Protein AF-A0A3B9BEP0-F1 (afdb_monomer_lite)

Radius of gyration: 18.03 Å; chains: 1; bounding box: 43×43×39 Å

Secondary structure (DSSP, 8-state):
--S-SS-HHHHHHHHHHH-TTPPPP-----S------TTSGGGSGGGTT--HHHHHHHHHHHTTS---PPP-PPTTS-HHHHHHHHHHHHHHHHHHHHHHHS---PPP-

Structure (mmCIF, N/CA/C/O backbone):
data_AF-A0A3B9BEP0-F1
#
_entry.id   AF-A0A3B9BEP0-F1
#
loop_
_atom_site.group_PDB
_atom_site.id
_atom_site.type_symbol
_atom_site.label_atom_id
_atom_site.label_alt_id
_atom_site.label_comp_id
_atom_site.label_asym_id
_atom_site.label_entity_id
_atom_site.label_seq_id
_atom_site.pdbx_PDB_ins_code
_atom_site.Cartn_x
_atom_site.Cartn_y
_atom_site.Cartn_z
_atom_site.occupancy
_atom_site.B_iso_or_equiv
_atom_site.auth_seq_id
_atom_site.auth_comp_id
_atom_site.auth_asym_id
_atom_site.auth_atom_id
_atom_site.pdbx_PDB_model_num
ATOM 1 N N . MET A 1 1 ? -4.865 -0.339 3.866 1.00 90.00 1 MET A N 1
ATOM 2 C CA . MET A 1 1 ? -6.156 -0.623 3.187 1.00 90.00 1 MET A CA 1
ATOM 3 C C . MET A 1 1 ? -6.675 0.685 2.614 1.00 90.00 1 MET A C 1
ATOM 5 O O . MET A 1 1 ? -6.600 1.670 3.329 1.00 90.00 1 MET A O 1
ATOM 9 N N . GLY A 1 2 ? -7.193 0.756 1.388 1.00 90.31 2 GLY A N 1
ATOM 10 C CA . GLY A 1 2 ? -7.684 2.043 0.884 1.00 90.31 2 GLY A CA 1
ATOM 11 C C . GLY A 1 2 ? -7.763 2.124 -0.630 1.00 90.31 2 GLY A C 1
ATOM 12 O O . GLY A 1 2 ? -8.254 1.210 -1.278 1.00 90.31 2 GLY A O 1
ATOM 13 N N . GLU A 1 3 ? -7.259 3.224 -1.181 1.00 87.94 3 GLU A N 1
ATOM 14 C CA . GLU A 1 3 ? -7.390 3.621 -2.592 1.00 87.94 3 GLU A CA 1
ATOM 15 C C . GLU A 1 3 ? -6.455 2.870 -3.561 1.00 87.94 3 GLU A C 1
ATOM 17 O O . GLU A 1 3 ? -6.122 3.381 -4.629 1.00 87.94 3 GLU A O 1
ATOM 22 N N . GLY A 1 4 ? -5.992 1.678 -3.180 1.00 90.94 4 GLY A N 1
ATOM 23 C CA . GLY A 1 4 ? -5.170 0.835 -4.045 1.00 90.94 4 GLY A CA 1
ATOM 24 C C . GLY A 1 4 ? -5.941 0.315 -5.264 1.00 90.94 4 GLY A C 1
ATOM 25 O O . GLY A 1 4 ? -7.140 0.530 -5.412 1.00 90.94 4 GLY A O 1
ATOM 26 N N . CYS A 1 5 ? -5.247 -0.415 -6.137 1.00 93.44 5 CYS A N 1
ATOM 27 C CA . CYS A 1 5 ? -5.813 -0.947 -7.383 1.00 93.44 5 CYS A CA 1
ATOM 28 C C . CYS A 1 5 ? -6.285 -2.408 -7.303 1.00 93.44 5 CYS A C 1
ATOM 30 O O . CYS A 1 5 ? -6.700 -2.977 -8.313 1.00 93.44 5 CYS A O 1
ATOM 32 N N . VAL A 1 6 ? -6.224 -3.021 -6.118 1.00 93.25 6 VAL A N 1
ATOM 33 C CA . VAL A 1 6 ? -6.688 -4.393 -5.871 1.00 93.25 6 VAL A CA 1
ATOM 34 C C . VAL A 1 6 ? -8.173 -4.380 -5.513 1.00 93.25 6 VAL A C 1
ATOM 36 O O . VAL A 1 6 ? -8.628 -3.514 -4.765 1.00 93.25 6 VAL A O 1
ATOM 39 N N . ASP A 1 7 ? -8.928 -5.359 -6.014 1.00 93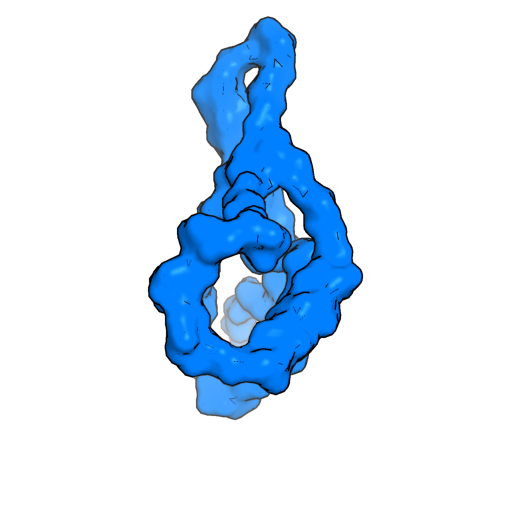.69 7 ASP A N 1
ATOM 40 C CA . ASP A 1 7 ? -10.347 -5.529 -5.691 1.00 93.69 7 ASP A CA 1
ATOM 41 C C . ASP A 1 7 ? -10.541 -6.119 -4.284 1.00 93.69 7 ASP A C 1
ATOM 43 O O . ASP A 1 7 ? -10.816 -7.305 -4.086 1.00 93.69 7 ASP A O 1
ATOM 47 N N . MET A 1 8 ? -10.383 -5.254 -3.284 1.00 94.75 8 MET A N 1
ATOM 48 C CA . MET A 1 8 ? -10.586 -5.611 -1.881 1.00 94.75 8 MET A CA 1
ATOM 49 C C . MET A 1 8 ? -12.061 -5.896 -1.566 1.00 94.75 8 MET A C 1
ATOM 51 O O . MET A 1 8 ? -12.345 -6.621 -0.616 1.00 94.75 8 MET A O 1
ATOM 55 N N . GLY A 1 9 ? -12.999 -5.352 -2.350 1.00 94.00 9 GLY A N 1
ATOM 56 C CA . GLY A 1 9 ? -14.433 -5.569 -2.157 1.00 94.00 9 GLY A CA 1
ATOM 57 C C . GLY A 1 9 ? -14.810 -7.029 -2.380 1.00 94.00 9 GLY A C 1
ATOM 58 O O . GLY A 1 9 ? -15.383 -7.658 -1.491 1.00 94.00 9 GLY A O 1
ATOM 59 N N . THR A 1 10 ? -14.421 -7.583 -3.530 1.00 95.50 10 THR A N 1
ATOM 60 C CA . THR A 1 10 ? -14.646 -9.002 -3.836 1.00 95.50 10 THR A CA 1
ATOM 61 C C . THR A 1 10 ? -13.889 -9.906 -2.866 1.00 95.50 10 THR A C 1
ATOM 63 O O . THR A 1 10 ? -14.483 -10.824 -2.303 1.00 95.50 10 THR A O 1
ATOM 66 N N . LEU A 1 11 ? -12.607 -9.612 -2.603 1.00 94.75 11 LEU A N 1
ATOM 67 C CA . LEU A 1 11 ? -11.779 -10.407 -1.689 1.00 94.75 11 LEU A CA 1
ATOM 68 C C . LEU A 1 11 ? -12.428 -10.559 -0.308 1.00 94.75 11 LEU A C 1
ATOM 70 O O . LEU A 1 11 ? -12.514 -11.666 0.222 1.00 94.75 11 LEU A O 1
ATOM 74 N N . PHE A 1 12 ? -12.890 -9.456 0.283 1.00 93.88 12 PHE A N 1
ATOM 75 C CA . PHE A 1 12 ? -13.411 -9.496 1.645 1.00 93.88 12 PHE A CA 1
ATOM 76 C C . PHE A 1 12 ? -14.876 -9.886 1.759 1.00 93.88 12 PHE A C 1
ATOM 78 O O . PHE A 1 12 ? -15.290 -10.326 2.832 1.00 93.88 12 PHE A O 1
ATOM 85 N N . LYS A 1 13 ? -15.636 -9.810 0.665 1.00 94.00 13 LYS A N 1
ATOM 86 C CA . LYS A 1 13 ? -16.921 -10.498 0.577 1.00 94.00 13 LYS A CA 1
ATOM 87 C C . LYS A 1 13 ? -16.719 -12.014 0.700 1.00 94.00 13 LYS A C 1
ATOM 89 O O . LYS A 1 13 ? -17.281 -12.622 1.604 1.00 94.00 13 LYS A O 1
ATOM 94 N N . GLU A 1 14 ? -15.850 -12.594 -0.132 1.00 95.56 14 GLU A N 1
ATOM 95 C CA . GLU A 1 14 ? -15.530 -14.031 -0.085 1.00 95.56 14 GLU A CA 1
ATOM 96 C C . GLU A 1 14 ? -14.942 -14.444 1.270 1.00 95.56 14 GLU A C 1
ATOM 98 O O . GLU A 1 14 ? -15.296 -15.490 1.814 1.00 95.56 14 GLU A O 1
ATOM 103 N N . TRP A 1 15 ? -14.069 -13.611 1.849 1.00 93.50 15 TRP A N 1
ATOM 104 C CA . TRP A 1 15 ? -13.521 -13.856 3.184 1.00 93.50 15 TRP A CA 1
ATOM 105 C C . TRP A 1 15 ? -14.614 -13.925 4.251 1.00 93.50 15 TRP A C 1
ATOM 107 O O . TRP A 1 15 ? -14.619 -14.846 5.061 1.00 93.50 15 TRP A O 1
ATOM 117 N N . GLY A 1 16 ? -15.549 -12.971 4.257 1.00 91.69 16 GLY A N 1
ATOM 118 C CA . GLY A 1 16 ? -16.638 -12.945 5.233 1.00 91.69 16 GLY A CA 1
ATOM 119 C C . GLY A 1 16 ? -17.563 -14.161 5.134 1.00 91.69 16 GLY A C 1
ATOM 120 O O . GLY A 1 16 ? -18.056 -14.632 6.154 1.00 91.69 16 GLY A O 1
ATOM 121 N N . GLU A 1 17 ? -17.762 -14.694 3.927 1.00 93.31 17 GLU A N 1
ATOM 122 C CA . GLU A 1 17 ? -18.569 -15.897 3.691 1.00 93.31 17 GLU A CA 1
ATOM 123 C C . GLU A 1 17 ? -17.844 -17.179 4.131 1.00 93.31 17 GLU A C 1
ATOM 125 O O . GLU A 1 17 ? -18.450 -18.063 4.734 1.00 93.31 17 GLU A O 1
ATOM 130 N N . ARG A 1 18 ? -16.539 -17.285 3.854 1.00 96.19 18 ARG A N 1
ATOM 131 C CA . ARG A 1 18 ? -15.751 -18.508 4.096 1.00 96.19 18 ARG A CA 1
ATOM 132 C C . ARG A 1 18 ? -15.128 -18.576 5.488 1.00 96.19 18 ARG A C 1
ATOM 134 O O . ARG A 1 18 ? -14.868 -19.667 5.990 1.00 96.19 18 ARG A O 1
ATOM 141 N N . CYS A 1 19 ? -14.860 -17.429 6.101 1.00 93.56 19 CYS A N 1
ATOM 142 C CA . CYS A 1 19 ? -14.128 -17.300 7.359 1.00 93.56 19 CYS A CA 1
ATOM 143 C C . CYS A 1 19 ? -14.835 -16.328 8.330 1.00 93.56 19 CYS A C 1
ATOM 145 O O . CYS A 1 19 ? -14.200 -15.392 8.821 1.00 93.56 19 CYS A O 1
ATOM 147 N N . PRO A 1 20 ? -16.134 -16.526 8.639 1.00 90.12 20 PRO A N 1
ATOM 148 C CA . PRO A 1 20 ? -16.970 -15.519 9.307 1.00 90.12 20 PRO A CA 1
ATOM 149 C C . PRO A 1 20 ? -16.510 -15.129 10.719 1.00 90.12 20 PRO A C 1
ATOM 151 O O . PRO A 1 20 ? -16.778 -14.018 11.170 1.00 90.12 20 PRO A O 1
ATOM 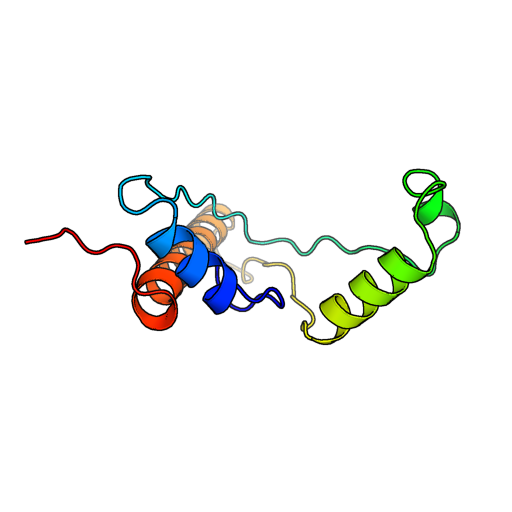154 N N . GLU A 1 21 ? -15.814 -16.029 11.412 1.00 90.31 21 GLU A N 1
ATOM 155 C CA . GLU A 1 21 ? -15.369 -15.837 12.797 1.00 90.31 21 GLU A CA 1
ATOM 156 C C . GLU A 1 21 ? -13.864 -15.519 12.891 1.00 90.31 21 GLU A C 1
ATOM 158 O O . GLU A 1 21 ? -13.321 -15.375 13.985 1.00 90.31 21 GLU A O 1
ATOM 163 N N . ILE A 1 22 ? -13.170 -15.401 11.751 1.00 92.38 22 ILE A N 1
ATOM 164 C CA . ILE A 1 22 ? -11.729 -15.134 11.718 1.00 92.38 22 ILE A CA 1
ATOM 165 C C . ILE A 1 22 ? -11.481 -13.627 11.572 1.00 92.38 22 ILE A C 1
ATOM 167 O O . ILE A 1 22 ? -11.942 -13.017 10.599 1.00 92.38 22 ILE A O 1
ATOM 171 N N . PRO A 1 23 ? -10.732 -13.003 12.501 1.00 90.38 23 PRO A N 1
ATOM 172 C CA . PRO A 1 23 ? -10.451 -11.579 12.431 1.00 90.38 23 PRO A CA 1
ATOM 173 C C . PRO A 1 23 ? -9.510 -11.248 11.269 1.00 90.38 23 PRO A C 1
ATOM 175 O O . PRO A 1 23 ? -8.637 -12.029 10.895 1.00 90.38 23 PRO A O 1
ATOM 178 N N . VAL A 1 24 ? -9.649 -10.031 10.744 1.00 90.56 24 VAL A N 1
ATOM 179 C CA . VAL A 1 24 ? -8.706 -9.449 9.785 1.00 90.56 24 VAL A CA 1
ATOM 180 C C . VAL A 1 24 ? -7.795 -8.483 10.535 1.00 90.56 24 VAL A C 1
ATOM 182 O O . VAL A 1 24 ? -8.262 -7.478 11.074 1.00 90.56 24 VAL A O 1
ATOM 185 N N . GLN A 1 25 ? -6.495 -8.775 10.554 1.00 91.56 25 GLN A N 1
ATOM 186 C CA . GLN A 1 25 ? -5.466 -7.861 11.050 1.00 91.56 25 GLN A CA 1
ATOM 187 C C . GLN A 1 25 ? -4.998 -6.948 9.916 1.00 91.56 25 GLN A C 1
ATOM 189 O O . GLN A 1 25 ? -4.758 -7.399 8.797 1.00 91.56 25 GLN A O 1
ATOM 194 N N . ILE A 1 26 ? -4.874 -5.653 10.204 1.00 90.75 26 ILE A N 1
ATOM 195 C CA . ILE A 1 26 ? -4.414 -4.657 9.237 1.00 90.75 26 ILE A CA 1
ATOM 196 C C . ILE A 1 26 ? -3.134 -4.029 9.763 1.00 90.75 26 ILE A C 1
ATOM 198 O O . ILE A 1 26 ? -3.138 -3.391 10.813 1.00 90.75 26 ILE A O 1
ATOM 202 N N . GLU A 1 27 ? -2.072 -4.144 8.978 1.00 92.12 27 GLU A N 1
ATOM 203 C CA . GLU A 1 27 ? -0.820 -3.426 9.183 1.00 92.12 27 GLU A CA 1
ATOM 204 C C . GLU A 1 27 ? -0.753 -2.290 8.164 1.00 92.12 27 GLU A C 1
ATOM 206 O O . GLU A 1 27 ? -0.755 -2.512 6.951 1.00 92.12 27 GLU A O 1
ATOM 211 N N . THR A 1 28 ? -0.789 -1.050 8.652 1.00 91.38 28 THR A N 1
ATOM 212 C CA . THR A 1 28 ? -0.737 0.133 7.788 1.00 91.38 28 THR A CA 1
ATOM 213 C C . THR A 1 28 ? 0.700 0.624 7.720 1.00 91.38 28 THR A C 1
ATOM 215 O O . THR A 1 28 ? 1.257 1.050 8.725 1.00 91.38 28 THR A O 1
ATOM 218 N N . ILE A 1 29 ? 1.285 0.560 6.526 1.00 89.81 29 ILE A N 1
ATOM 219 C CA . ILE A 1 29 ? 2.609 1.094 6.207 1.00 89.81 29 ILE A CA 1
ATOM 220 C C . ILE A 1 29 ? 2.387 2.221 5.197 1.00 89.81 29 ILE A C 1
ATOM 222 O O . ILE A 1 29 ? 1.807 1.982 4.137 1.00 89.81 29 ILE A O 1
ATOM 226 N N . SER A 1 30 ? 2.814 3.442 5.519 1.00 91.31 30 SER A N 1
ATOM 227 C CA . SER A 1 30 ? 2.627 4.612 4.655 1.00 91.31 30 SER A CA 1
ATOM 228 C C . SER A 1 30 ? 3.878 5.486 4.589 1.00 91.31 30 SER A C 1
ATOM 230 O O . SER A 1 30 ? 4.828 5.316 5.356 1.00 91.31 30 SER A O 1
ATOM 232 N N . GLY A 1 31 ? 3.875 6.449 3.666 1.00 88.69 31 GLY A N 1
ATOM 233 C CA . GLY A 1 31 ? 4.887 7.506 3.588 1.00 88.69 31 GLY A CA 1
ATOM 234 C C . GLY A 1 31 ? 5.960 7.301 2.526 1.00 88.69 31 GLY A C 1
ATOM 235 O O . GLY A 1 31 ? 6.668 8.250 2.207 1.00 88.69 31 GLY A O 1
ATOM 236 N N . PHE A 1 32 ? 6.039 6.121 1.916 1.00 88.38 32 PHE A N 1
ATOM 237 C CA . PHE A 1 32 ? 6.893 5.882 0.756 1.00 88.38 32 PHE A CA 1
ATOM 238 C C . PHE A 1 32 ? 6.124 5.167 -0.354 1.00 88.38 32 PHE A C 1
ATOM 240 O O . PHE A 1 32 ? 5.201 4.394 -0.098 1.00 88.38 32 PHE A O 1
ATOM 247 N N . ALA A 1 33 ? 6.542 5.413 -1.592 1.00 87.25 33 ALA A N 1
ATOM 248 C CA . ALA A 1 33 ? 6.103 4.675 -2.764 1.00 87.25 33 ALA A CA 1
ATOM 249 C C . ALA A 1 33 ? 7.307 3.888 -3.287 1.00 87.25 33 ALA A C 1
ATOM 251 O O . ALA A 1 33 ? 8.313 4.475 -3.679 1.00 87.25 33 ALA A O 1
ATOM 252 N N . ARG A 1 34 ? 7.237 2.554 -3.239 1.00 87.88 34 ARG A N 1
ATOM 253 C CA . ARG A 1 34 ? 8.277 1.709 -3.827 1.00 87.88 34 ARG A CA 1
ATOM 254 C C . ARG A 1 34 ? 7.993 1.541 -5.311 1.00 87.88 34 ARG A C 1
ATOM 256 O O . ARG A 1 34 ? 6.990 0.936 -5.682 1.00 87.88 34 ARG A O 1
ATOM 263 N N . GLU A 1 35 ? 8.895 2.046 -6.136 1.00 90.31 35 GLU A N 1
ATOM 264 C CA . GLU A 1 35 ? 8.821 1.869 -7.580 1.00 90.31 35 GLU A CA 1
ATOM 265 C C . GLU A 1 35 ? 9.384 0.507 -8.004 1.00 90.31 35 GLU A C 1
ATOM 267 O O . GLU A 1 35 ? 10.288 -0.049 -7.374 1.00 90.31 35 GLU A O 1
ATOM 272 N N . PHE A 1 36 ? 8.825 -0.032 -9.086 1.00 92.19 36 PHE A N 1
ATOM 273 C CA . PHE A 1 36 ? 9.280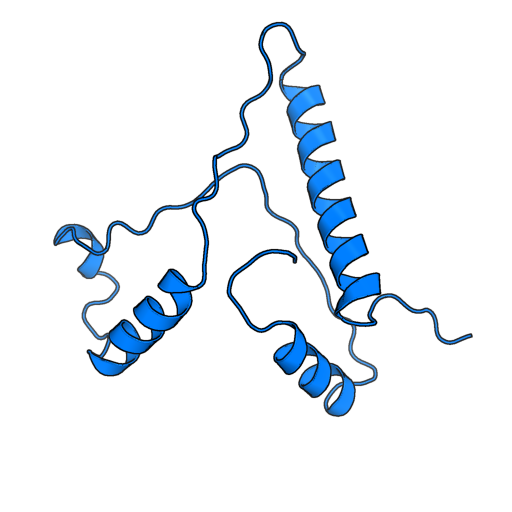 -1.261 -9.727 1.00 92.19 36 PHE A CA 1
ATOM 274 C C . PHE A 1 36 ? 9.748 -0.897 -11.141 1.00 92.19 36 PHE A C 1
ATOM 276 O O . PHE A 1 36 ? 8.898 -0.731 -12.019 1.00 92.19 36 PHE A O 1
ATOM 283 N N . PRO A 1 37 ? 11.064 -0.732 -11.374 1.00 94.81 37 PRO A N 1
ATOM 284 C CA . PRO A 1 37 ? 11.611 -0.284 -12.655 1.00 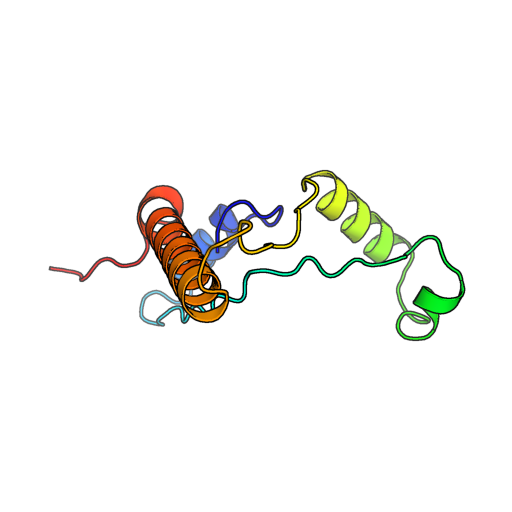94.81 37 PRO A CA 1
ATOM 285 C C . PRO A 1 37 ? 11.598 -1.417 -13.695 1.00 94.81 37 PRO A C 1
ATOM 287 O O . PRO A 1 37 ? 12.629 -1.855 -14.186 1.00 94.81 37 PRO A O 1
ATOM 290 N N . TYR A 1 38 ? 10.411 -1.917 -14.038 1.00 93.94 38 TYR A N 1
ATOM 291 C CA . TYR A 1 38 ? 10.220 -3.104 -14.878 1.00 93.94 38 TYR A CA 1
ATOM 292 C C . TYR A 1 38 ? 10.681 -2.935 -16.335 1.00 93.94 38 TYR A C 1
ATOM 294 O O . TYR A 1 38 ? 10.722 -3.908 -17.083 1.00 93.94 38 TYR A O 1
ATOM 302 N N . LEU A 1 39 ? 10.999 -1.714 -16.760 1.00 94.81 39 LEU A N 1
ATOM 303 C CA . LEU A 1 39 ? 11.587 -1.444 -18.073 1.00 94.81 39 LEU A CA 1
ATOM 304 C C . LEU A 1 39 ? 13.113 -1.615 -18.073 1.00 94.81 39 LEU A C 1
ATOM 306 O O . LEU A 1 39 ? 13.707 -1.746 -19.139 1.00 94.81 39 LEU A O 1
ATOM 310 N N . GLU A 1 40 ? 13.735 -1.668 -16.896 1.00 97.31 40 GLU A N 1
ATOM 311 C CA . GLU A 1 40 ? 15.175 -1.833 -16.748 1.00 97.31 40 GLU A CA 1
ATOM 312 C C . GLU A 1 40 ? 15.550 -3.312 -16.735 1.00 97.31 40 GLU A C 1
ATOM 314 O O . GLU A 1 40 ? 14.956 -4.120 -16.019 1.00 97.31 40 GLU A O 1
ATOM 319 N N . LYS A 1 41 ? 16.584 -3.684 -17.495 1.00 95.94 41 LYS A N 1
ATOM 320 C CA . LYS A 1 41 ? 17.052 -5.077 -17.582 1.00 95.94 41 LYS A CA 1
ATOM 321 C C . LYS A 1 41 ? 17.412 -5.652 -16.207 1.00 95.94 41 LYS A C 1
ATOM 323 O O . LYS A 1 41 ? 17.061 -6.792 -15.908 1.00 95.94 41 LYS A O 1
ATOM 328 N N . ASP A 1 42 ? 18.063 -4.851 -15.370 1.00 96.94 42 ASP A N 1
ATOM 329 C CA . ASP A 1 42 ? 18.594 -5.282 -14.073 1.00 96.94 42 ASP A CA 1
ATOM 330 C C . ASP A 1 42 ? 17.508 -5.488 -13.004 1.00 96.94 42 ASP A C 1
ATOM 332 O O . ASP A 1 42 ? 17.782 -6.039 -11.940 1.00 96.94 42 ASP A O 1
ATOM 336 N N . PHE A 1 43 ? 16.256 -5.114 -13.288 1.00 95.94 43 PHE A N 1
ATOM 337 C CA . PHE A 1 43 ? 15.110 -5.421 -12.430 1.00 95.94 43 PHE A CA 1
ATOM 338 C C . PHE A 1 43 ? 14.712 -6.905 -12.474 1.00 95.94 43 PHE A C 1
ATOM 340 O O . PHE A 1 43 ? 14.209 -7.450 -11.491 1.00 95.94 43 PHE A O 1
ATOM 347 N N . TRP A 1 44 ? 14.924 -7.565 -13.613 1.00 96.19 44 TRP A N 1
ATOM 348 C CA . TRP A 1 44 ? 14.373 -8.885 -13.920 1.00 96.19 44 TRP A CA 1
ATOM 349 C C . TRP A 1 44 ? 15.083 -10.122 -13.348 1.00 96.19 44 TRP A C 1
ATOM 351 O O . TRP A 1 44 ? 14.406 -11.148 -13.272 1.00 96.19 44 TRP A O 1
ATOM 361 N N . PRO A 1 45 ? 16.364 -10.116 -12.918 1.00 97.31 45 PRO A N 1
ATOM 362 C CA . PRO A 1 45 ? 17.020 -11.334 -12.433 1.00 97.31 45 PRO A CA 1
ATOM 363 C C . PRO A 1 45 ? 16.245 -12.102 -11.339 1.00 97.31 45 PRO A C 1
ATOM 365 O O . PRO A 1 45 ? 16.101 -13.322 -11.480 1.00 97.31 45 PRO A O 1
ATOM 368 N N . PRO A 1 46 ? 15.653 -11.446 -10.313 1.00 96.56 46 PRO A N 1
ATOM 369 C CA . PRO A 1 46 ? 14.831 -12.126 -9.303 1.00 96.56 46 PRO A CA 1
ATOM 370 C C . PRO A 1 46 ? 13.516 -12.710 -9.843 1.00 96.56 46 PRO A C 1
ATOM 372 O O . PRO A 1 46 ? 12.910 -13.554 -9.191 1.00 96.56 46 PRO A O 1
ATOM 375 N N . TYR A 1 47 ? 13.072 -12.266 -11.020 1.00 95.12 47 TYR A N 1
ATOM 376 C CA . TYR A 1 47 ? 11.828 -12.670 -11.681 1.00 95.12 47 TYR A CA 1
ATOM 377 C C . TYR A 1 47 ? 12.091 -13.491 -12.952 1.00 95.12 47 TYR A C 1
ATOM 379 O O . TYR A 1 47 ? 11.220 -13.598 -13.809 1.00 95.12 47 TYR A O 1
ATOM 387 N N . SER A 1 48 ? 13.282 -14.079 -13.090 1.00 95.88 48 SER A N 1
ATOM 388 C CA . SER A 1 48 ? 13.724 -14.791 -14.301 1.00 95.88 48 SER A CA 1
ATOM 389 C C . SER A 1 48 ? 12.851 -15.986 -14.708 1.00 95.88 48 SER A C 1
ATOM 391 O O . SER A 1 48 ? 12.926 -16.436 -15.848 1.00 95.88 48 SER A O 1
ATOM 393 N N . THR A 1 49 ? 12.004 -16.485 -13.806 1.00 96.75 49 THR A N 1
ATOM 394 C CA . THR A 1 49 ? 11.078 -17.600 -14.046 1.00 96.75 49 THR A CA 1
ATOM 395 C C . THR A 1 49 ? 9.629 -17.163 -14.276 1.00 96.75 49 THR A C 1
ATOM 397 O O . THR A 1 49 ? 8.766 -18.020 -14.479 1.00 96.75 49 THR A O 1
ATOM 400 N N . ILE A 1 50 ? 9.326 -15.858 -14.240 1.00 95.69 50 ILE A N 1
ATOM 401 C CA . ILE A 1 50 ? 7.956 -15.376 -14.427 1.00 95.69 50 ILE A CA 1
ATOM 402 C C . ILE A 1 50 ? 7.501 -15.589 -15.870 1.00 95.69 50 ILE A C 1
ATOM 404 O O . ILE A 1 50 ? 8.235 -15.349 -16.830 1.00 95.69 50 ILE A O 1
ATOM 408 N N . ARG A 1 51 ? 6.260 -16.037 -16.033 1.00 96.81 51 ARG A N 1
ATOM 409 C CA . ARG A 1 51 ? 5.677 -16.246 -17.353 1.00 96.81 51 ARG A CA 1
ATOM 410 C C . ARG A 1 51 ? 5.157 -14.930 -17.933 1.00 96.81 51 ARG A C 1
ATOM 412 O O . ARG A 1 51 ? 4.735 -14.027 -17.208 1.00 96.81 51 ARG A O 1
ATOM 419 N N . ALA A 1 52 ? 5.139 -14.836 -19.262 1.00 96.00 52 ALA A N 1
ATOM 420 C CA . ALA A 1 52 ? 4.675 -13.638 -19.962 1.00 96.00 52 ALA A CA 1
ATOM 421 C C . ALA A 1 52 ? 3.192 -13.313 -19.684 1.00 96.00 52 ALA A C 1
ATOM 423 O O . ALA A 1 52 ? 2.818 -12.142 -19.604 1.00 96.00 52 ALA A O 1
ATOM 424 N N . ASP A 1 53 ? 2.348 -14.333 -19.506 1.00 97.56 53 ASP A N 1
ATOM 425 C CA . ASP A 1 53 ? 0.931 -14.180 -19.158 1.00 97.56 53 ASP A CA 1
ATOM 426 C C . ASP A 1 53 ? 0.736 -13.628 -17.738 1.00 97.56 53 ASP A C 1
ATOM 428 O O . ASP A 1 53 ? -0.067 -12.711 -17.544 1.00 97.56 53 ASP A O 1
ATOM 432 N N . ASP A 1 54 ? 1.510 -14.099 -16.761 1.00 96.12 54 ASP A N 1
ATOM 433 C CA . ASP A 1 54 ? 1.486 -13.555 -15.397 1.00 96.12 54 ASP A CA 1
ATOM 434 C C . ASP A 1 54 ? 1.941 -12.091 -15.354 1.00 96.12 54 ASP A C 1
ATOM 436 O O . ASP A 1 54 ? 1.287 -11.248 -14.729 1.00 96.12 54 ASP A O 1
ATOM 440 N N . TYR A 1 55 ? 3.005 -11.752 -16.086 1.00 95.62 55 TYR A N 1
ATOM 441 C CA . TYR A 1 55 ? 3.455 -10.367 -16.204 1.00 95.62 55 TYR A CA 1
ATOM 442 C C . TYR A 1 55 ? 2.404 -9.466 -16.875 1.00 95.62 55 TYR A C 1
ATOM 444 O O . TYR A 1 55 ? 2.127 -8.364 -16.396 1.00 95.62 55 TYR A O 1
ATOM 452 N N . SER A 1 56 ? 1.748 -9.944 -17.936 1.00 96.88 56 SER A N 1
ATOM 453 C CA . SER A 1 56 ? 0.657 -9.213 -18.594 1.00 96.88 56 SER A CA 1
ATOM 454 C C . SER A 1 56 ? -0.497 -8.903 -17.627 1.00 96.88 56 SER A C 1
ATOM 456 O O . SER A 1 56 ? -1.004 -7.777 -17.586 1.00 96.88 56 SER A O 1
ATOM 458 N N . ARG A 1 57 ? -0.871 -9.864 -16.768 1.00 96.06 57 ARG A N 1
ATOM 459 C CA . ARG A 1 57 ? -1.895 -9.668 -15.726 1.00 96.06 57 ARG A CA 1
ATOM 460 C C . ARG A 1 57 ? -1.459 -8.647 -14.676 1.00 96.06 57 ARG A C 1
ATOM 462 O O . ARG A 1 57 ? -2.274 -7.816 -14.271 1.00 96.06 57 ARG A O 1
ATOM 469 N N . PHE A 1 58 ? -0.187 -8.666 -14.273 1.00 94.31 58 PHE A N 1
ATOM 470 C CA . PHE A 1 58 ? 0.378 -7.649 -13.385 1.00 94.31 58 PHE A CA 1
ATOM 471 C C . PHE A 1 58 ? 0.280 -6.246 -14.000 1.00 94.31 58 PHE A C 1
ATOM 473 O O . PHE A 1 58 ? -0.203 -5.327 -13.340 1.00 94.31 58 PHE A O 1
ATOM 480 N N . LEU A 1 59 ? 0.640 -6.077 -15.277 1.00 95.44 59 LEU A N 1
ATOM 481 C CA . LEU A 1 59 ? 0.506 -4.791 -15.971 1.00 95.44 59 LEU A CA 1
ATOM 482 C C . LEU A 1 59 ? -0.949 -4.317 -16.051 1.00 95.44 59 LEU A C 1
ATOM 484 O O . LEU A 1 59 ? -1.228 -3.134 -15.843 1.00 95.44 59 LEU A O 1
ATOM 488 N N . ALA A 1 60 ? -1.886 -5.225 -16.330 1.00 96.44 60 ALA A N 1
ATOM 489 C CA . ALA A 1 60 ? -3.309 -4.903 -16.362 1.00 96.44 60 ALA A CA 1
ATOM 490 C C . ALA A 1 60 ? -3.829 -4.422 -14.995 1.00 96.44 60 ALA A C 1
ATOM 492 O O . ALA A 1 60 ? -4.655 -3.511 -14.943 1.00 96.44 60 ALA A O 1
ATOM 493 N N . LEU A 1 61 ? -3.334 -4.999 -13.894 1.00 95.19 61 LEU A N 1
ATOM 494 C CA . LEU A 1 61 ? -3.626 -4.538 -12.536 1.00 95.19 61 LEU A CA 1
ATOM 495 C C . LEU A 1 61 ? -2.975 -3.176 -12.251 1.00 95.19 61 LEU A C 1
ATOM 497 O O . LEU A 1 61 ? -3.658 -2.252 -11.811 1.00 95.19 61 LEU A O 1
ATOM 501 N N . ALA A 1 62 ? -1.679 -3.032 -12.541 1.00 93.56 62 ALA A N 1
ATOM 502 C CA . ALA A 1 62 ? -0.909 -1.821 -12.264 1.00 93.56 62 ALA A CA 1
ATOM 503 C C . ALA A 1 62 ? -1.498 -0.582 -12.960 1.00 93.56 62 ALA A C 1
ATOM 505 O O . ALA A 1 62 ? -1.595 0.479 -12.348 1.00 93.56 62 ALA A O 1
ATOM 506 N N . ARG A 1 63 ? -1.987 -0.730 -14.200 1.00 94.25 63 ARG A N 1
ATOM 507 C CA . ARG A 1 63 ? -2.634 0.345 -14.979 1.00 94.25 63 ARG A CA 1
ATOM 508 C C . ARG A 1 63 ? -3.934 0.880 -14.375 1.00 94.25 63 ARG A C 1
ATOM 510 O O . ARG A 1 63 ? -4.340 1.980 -14.727 1.00 94.25 63 ARG A O 1
ATOM 517 N N . LYS A 1 64 ? -4.594 0.126 -13.490 1.00 95.19 64 LYS A N 1
ATOM 518 C CA . LYS A 1 64 ? -5.773 0.608 -12.745 1.00 95.19 64 LYS A CA 1
ATOM 519 C C . LYS A 1 64 ? -5.389 1.497 -11.561 1.00 95.19 64 LYS A C 1
ATOM 521 O O . LYS A 1 64 ? -6.259 2.119 -10.959 1.00 95.19 64 LYS A O 1
ATOM 526 N N . GLY A 1 65 ? -4.115 1.487 -11.177 1.00 92.31 65 GLY A N 1
ATOM 527 C CA . GLY A 1 65 ? -3.587 2.314 -10.106 1.00 92.31 65 GLY A CA 1
ATOM 528 C C . GLY A 1 65 ? -3.372 3.760 -10.528 1.00 92.31 65 GLY A C 1
ATOM 529 O O . GLY A 1 65 ? -3.634 4.168 -11.657 1.00 92.31 65 GLY A O 1
ATOM 530 N N . LYS A 1 66 ? -2.859 4.533 -9.578 1.00 91.19 66 LYS A N 1
ATOM 531 C CA . LYS A 1 66 ? -2.450 5.921 -9.764 1.00 91.19 66 LYS A CA 1
ATOM 532 C C . LYS A 1 66 ? -1.096 6.134 -9.105 1.00 91.19 66 LYS A C 1
ATOM 534 O O . LYS A 1 66 ? -0.755 5.429 -8.154 1.00 91.19 66 LYS A O 1
ATOM 539 N N . THR A 1 67 ? -0.352 7.114 -9.595 1.00 89.56 67 THR A N 1
ATOM 540 C CA . THR A 1 67 ? 0.915 7.526 -8.990 1.00 89.56 67 THR A CA 1
ATOM 541 C C . THR A 1 67 ? 0.689 7.980 -7.549 1.00 89.56 67 THR A C 1
ATOM 543 O O . THR A 1 67 ? -0.266 8.705 -7.262 1.00 89.56 67 THR A O 1
ATOM 546 N N . LEU A 1 68 ? 1.571 7.548 -6.646 1.00 88.44 68 LEU A N 1
ATOM 547 C CA . LEU A 1 68 ? 1.577 7.949 -5.243 1.00 88.44 68 LEU A CA 1
ATOM 548 C C . LEU A 1 68 ? 2.832 8.767 -4.965 1.00 88.44 68 LEU A C 1
ATOM 550 O O . LEU A 1 68 ? 3.943 8.292 -5.188 1.00 88.44 68 LEU A O 1
ATOM 554 N N . SER A 1 69 ? 2.651 9.978 -4.448 1.00 90.12 69 SER A N 1
ATOM 555 C CA . SER A 1 69 ? 3.768 10.791 -3.975 1.00 90.12 69 SER A CA 1
ATOM 556 C C . SER A 1 69 ? 4.200 10.321 -2.583 1.00 90.12 69 SER A C 1
ATOM 558 O O . SER A 1 69 ? 3.335 10.151 -1.716 1.00 90.12 69 SER A O 1
ATOM 560 N N . PRO A 1 70 ? 5.508 10.131 -2.332 1.00 92.12 70 PRO A N 1
ATOM 561 C CA . PRO A 1 70 ? 6.019 9.931 -0.982 1.00 92.12 70 PRO A CA 1
ATOM 562 C C . PRO A 1 70 ? 5.635 11.097 -0.068 1.00 92.12 70 PRO A C 1
ATOM 564 O O . PRO A 1 70 ? 5.485 12.236 -0.516 1.00 92.12 70 PRO A O 1
ATOM 567 N N . PHE A 1 71 ? 5.494 10.820 1.224 1.00 94.75 71 PHE A N 1
ATOM 568 C CA . PHE A 1 71 ? 5.253 11.875 2.198 1.00 94.75 71 PHE A CA 1
ATOM 569 C C . PHE A 1 71 ? 6.533 12.681 2.429 1.00 94.75 71 PHE A C 1
ATOM 571 O O . PHE A 1 71 ? 7.612 12.117 2.604 1.00 94.75 71 PHE A O 1
ATOM 578 N N . SER A 1 72 ? 6.390 14.003 2.490 1.00 94.25 72 SER A N 1
ATOM 579 C CA . SER A 1 72 ? 7.430 14.913 2.956 1.00 94.25 72 SER A CA 1
ATOM 580 C C . SER A 1 72 ? 6.838 15.833 4.011 1.00 94.25 72 SER A C 1
ATOM 582 O O . SER A 1 72 ? 5.753 16.386 3.818 1.00 94.25 72 SER A O 1
ATOM 584 N N . ALA A 1 73 ? 7.555 16.005 5.122 1.00 94.69 73 ALA A N 1
ATOM 585 C CA . ALA A 1 73 ? 7.166 16.966 6.143 1.00 94.69 73 ALA A CA 1
ATOM 586 C C . ALA A 1 73 ? 7.204 18.391 5.555 1.00 94.69 73 ALA A C 1
ATOM 588 O O . ALA A 1 73 ? 8.151 18.702 4.825 1.00 94.69 73 ALA A O 1
ATOM 589 N N . PRO A 1 74 ? 6.214 19.249 5.859 1.00 93.50 74 PRO A N 1
ATOM 590 C CA . PRO A 1 74 ? 6.251 20.650 5.457 1.00 93.50 74 PRO A CA 1
ATOM 591 C C . PRO A 1 74 ? 7.450 21.391 6.062 1.00 93.50 74 PRO A C 1
ATOM 593 O O . PRO A 1 74 ? 7.904 21.067 7.165 1.00 93.50 74 PRO A O 1
ATOM 596 N N . ASP A 1 75 ? 7.923 22.421 5.362 1.00 94.25 75 ASP A N 1
ATOM 597 C CA . ASP A 1 75 ? 9.010 23.269 5.847 1.00 94.25 75 ASP A CA 1
ATOM 598 C C . ASP A 1 75 ? 8.624 23.983 7.151 1.00 94.25 75 ASP A C 1
ATOM 600 O O . ASP A 1 75 ? 7.495 24.438 7.332 1.00 94.25 75 ASP A O 1
ATOM 604 N N . GLY A 1 76 ? 9.578 24.077 8.082 1.00 94.00 76 GLY A N 1
ATOM 605 C CA . GLY A 1 76 ? 9.386 24.748 9.373 1.00 94.00 76 GLY A CA 1
ATOM 606 C C . GLY A 1 76 ? 8.593 23.956 10.422 1.00 94.00 76 GLY A C 1
ATOM 607 O O . GLY A 1 76 ? 8.402 24.459 11.527 1.00 94.00 76 GLY A O 1
ATOM 608 N N . VAL A 1 77 ? 8.160 22.726 10.122 1.00 94.62 77 VAL A N 1
ATOM 609 C CA . VAL A 1 77 ? 7.448 21.852 11.070 1.00 94.62 77 VAL A CA 1
ATOM 610 C C . VAL A 1 77 ? 8.401 20.820 11.680 1.00 94.62 77 VAL A C 1
ATOM 612 O O . VAL A 1 77 ? 9.329 20.340 11.024 1.00 94.62 77 VAL A O 1
ATOM 615 N N . ASP A 1 78 ? 8.163 20.436 12.939 1.00 96.69 78 ASP A N 1
ATOM 616 C CA . ASP A 1 78 ? 8.865 19.306 13.549 1.00 96.69 78 ASP A CA 1
ATOM 617 C C . ASP A 1 78 ? 8.620 18.019 12.742 1.00 96.69 78 ASP A C 1
ATOM 619 O O . ASP A 1 78 ? 7.497 17.515 12.646 1.00 96.69 78 ASP A O 1
ATOM 623 N N . LYS A 1 79 ? 9.691 17.475 12.154 1.00 95.75 79 LYS A N 1
ATOM 624 C CA . LYS A 1 79 ? 9.613 16.337 11.226 1.00 95.75 79 LYS A CA 1
ATOM 625 C C . LYS A 1 79 ? 9.036 15.087 11.884 1.00 95.75 79 LYS A C 1
ATOM 627 O O . LYS A 1 79 ? 8.303 14.339 11.240 1.00 95.75 79 LYS A O 1
ATOM 632 N N . LYS A 1 80 ? 9.360 14.849 13.160 1.00 96.19 80 LYS A N 1
ATOM 633 C CA . LYS A 1 80 ? 8.885 13.669 13.890 1.00 96.19 80 LYS A CA 1
ATOM 634 C C . LYS A 1 80 ? 7.381 13.761 14.126 1.00 96.19 80 LYS A C 1
ATOM 636 O O . LYS A 1 80 ? 6.672 12.793 13.858 1.00 96.19 80 LYS A O 1
ATOM 641 N N . LYS A 1 81 ? 6.897 14.917 14.576 1.00 96.88 81 LYS A N 1
ATOM 642 C CA . LYS A 1 81 ? 5.476 15.180 14.786 1.00 96.88 81 LYS A CA 1
ATOM 643 C C . LYS A 1 81 ? 4.695 15.103 13.474 1.00 96.88 81 LYS A C 1
ATOM 645 O O . LYS A 1 81 ? 3.699 14.390 13.418 1.00 96.88 81 LYS A O 1
ATOM 650 N N . ALA A 1 82 ? 5.203 15.720 12.405 1.00 97.31 82 ALA A N 1
ATOM 651 C CA . ALA A 1 82 ? 4.594 15.646 11.076 1.00 97.31 82 ALA A CA 1
ATOM 652 C C . ALA A 1 82 ? 4.468 14.197 10.574 1.00 97.31 82 ALA A C 1
ATOM 654 O O . ALA A 1 82 ? 3.416 13.807 10.070 1.00 97.31 82 ALA A O 1
ATOM 655 N N . GLN A 1 83 ? 5.510 13.378 10.762 1.00 95.88 83 GLN A N 1
ATOM 656 C CA . GLN A 1 83 ? 5.466 11.954 10.426 1.00 95.88 83 GLN A CA 1
ATOM 657 C C . GLN A 1 83 ? 4.414 11.209 11.258 1.00 95.88 83 GLN A C 1
ATOM 659 O O . GLN A 1 83 ? 3.643 10.436 10.700 1.00 95.88 83 GLN A O 1
ATOM 664 N N . GLN A 1 84 ? 4.363 11.423 12.576 1.00 96.00 84 GLN A N 1
ATOM 665 C CA . GLN A 1 84 ? 3.379 10.770 13.450 1.00 96.00 84 GLN A CA 1
ATOM 666 C C . GLN A 1 84 ? 1.942 11.111 13.048 1.00 96.00 84 GLN A C 1
ATOM 668 O O . GLN A 1 84 ? 1.112 10.210 12.935 1.00 96.00 84 GLN A O 1
ATOM 673 N N . ASP A 1 85 ? 1.668 12.389 12.789 1.00 96.94 85 ASP A N 1
ATOM 674 C CA . ASP A 1 85 ? 0.339 12.86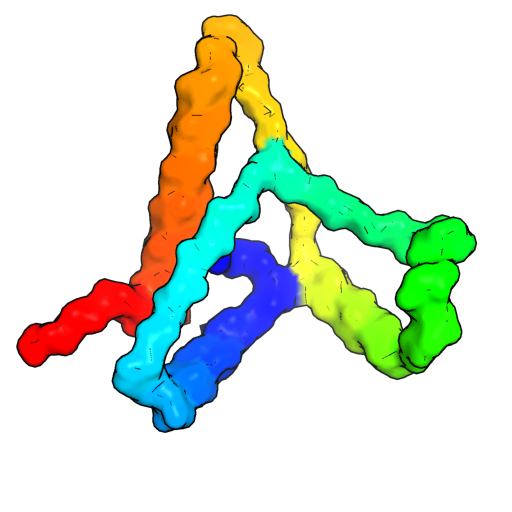2 12.404 1.00 96.94 85 ASP A CA 1
ATOM 675 C C . ASP A 1 85 ? -0.066 12.307 11.030 1.00 96.94 85 ASP A C 1
ATOM 677 O O . ASP A 1 85 ? -1.194 11.843 10.850 1.00 96.94 85 ASP A O 1
ATOM 681 N N . TYR A 1 86 ? 0.873 12.251 10.079 1.00 96.25 86 TYR A N 1
ATOM 682 C CA . TYR A 1 86 ? 0.646 11.607 8.788 1.00 96.25 86 TYR A CA 1
ATOM 683 C C . TYR A 1 86 ? 0.325 10.111 8.942 1.00 96.25 86 TYR A C 1
ATOM 685 O O . TYR A 1 86 ? -0.695 9.655 8.425 1.00 96.25 86 TYR A O 1
ATOM 693 N N . GLN A 1 87 ? 1.131 9.354 9.695 1.00 95.81 87 GLN A N 1
ATOM 694 C CA . GLN A 1 87 ? 0.915 7.916 9.916 1.00 95.81 87 GLN A CA 1
ATOM 695 C C . GLN A 1 87 ? -0.434 7.637 10.596 1.00 95.81 87 GLN A C 1
ATOM 697 O O . GLN A 1 87 ? -1.156 6.727 10.183 1.00 95.81 87 GLN A O 1
ATOM 702 N N . LEU A 1 88 ? -0.811 8.450 11.591 1.00 96.31 88 LEU A N 1
ATOM 703 C CA . LEU A 1 88 ? -2.116 8.354 12.244 1.00 96.31 88 LEU A CA 1
ATOM 704 C C . LEU A 1 88 ? -3.254 8.610 11.247 1.00 96.31 88 LEU A C 1
ATOM 706 O O . LEU A 1 88 ? -4.200 7.825 11.186 1.00 96.31 88 LEU A O 1
ATOM 710 N N . SER A 1 89 ? -3.132 9.640 10.405 1.00 96.38 89 SER A N 1
ATOM 711 C CA . SER A 1 89 ? -4.146 9.946 9.390 1.00 96.38 89 SER A CA 1
ATOM 712 C C . SER A 1 89 ? -4.323 8.814 8.365 1.00 96.38 89 SER A C 1
ATOM 714 O O . SER A 1 89 ? -5.442 8.508 7.951 1.00 96.38 89 SER A O 1
ATOM 716 N N . GLU A 1 90 ? -3.240 8.137 7.975 1.00 96.00 90 GLU A N 1
ATOM 717 C CA . GLU A 1 90 ? -3.282 7.008 7.036 1.00 96.00 90 GLU A CA 1
ATOM 718 C C . GLU A 1 90 ? -3.926 5.761 7.665 1.00 96.00 90 GLU A C 1
ATOM 720 O O . GLU A 1 90 ? -4.679 5.032 7.002 1.00 96.00 90 GLU A O 1
ATOM 725 N N . LEU A 1 91 ? -3.703 5.544 8.965 1.00 95.75 91 LEU A N 1
ATOM 726 C CA . LEU A 1 91 ? -4.390 4.509 9.737 1.00 95.75 91 LEU A CA 1
ATOM 727 C C . LEU A 1 91 ? -5.898 4.792 9.826 1.00 95.75 91 LEU A C 1
ATOM 729 O O . LEU A 1 91 ? -6.718 3.911 9.556 1.00 95.75 91 LEU A O 1
ATOM 733 N N . GLU A 1 92 ? -6.282 6.032 10.134 1.00 95.94 92 GLU A N 1
ATOM 734 C CA . GLU A 1 92 ? -7.684 6.455 10.199 1.00 95.94 92 GLU A CA 1
ATOM 735 C C . GLU A 1 92 ? -8.397 6.304 8.850 1.00 95.94 92 GLU A C 1
ATOM 737 O O . GLU A 1 92 ? -9.523 5.794 8.790 1.00 95.94 92 GLU A O 1
ATOM 742 N N . LYS A 1 93 ? -7.732 6.666 7.744 1.00 95.69 93 LYS A N 1
ATOM 743 C CA . LYS A 1 93 ? -8.237 6.423 6.383 1.00 95.69 93 LYS A CA 1
ATOM 744 C C . LYS A 1 93 ? -8.448 4.933 6.125 1.00 95.69 93 LYS A C 1
ATOM 746 O O . LYS A 1 93 ? -9.508 4.557 5.617 1.00 95.69 93 LYS A O 1
ATOM 751 N N . SER A 1 94 ? -7.499 4.084 6.529 1.00 95.38 94 SER A N 1
ATOM 752 C CA . SER A 1 94 ? -7.626 2.627 6.405 1.00 95.38 94 SER A CA 1
ATOM 753 C C . SER A 1 94 ? -8.847 2.101 7.163 1.00 95.38 94 SER A C 1
ATOM 755 O O . SER A 1 94 ? -9.640 1.343 6.599 1.00 95.38 94 SER A O 1
ATOM 757 N N . PHE A 1 95 ? -9.071 2.542 8.404 1.00 94.19 95 PHE A N 1
ATOM 758 C CA . PHE A 1 95 ? -10.249 2.151 9.186 1.00 94.19 95 PHE A CA 1
ATOM 759 C C . PHE A 1 95 ? -11.558 2.665 8.588 1.00 94.19 95 PHE A C 1
ATOM 761 O O . PHE A 1 95 ? -12.535 1.915 8.508 1.00 94.19 95 PHE A O 1
ATOM 768 N N . SER A 1 96 ? -11.582 3.919 8.136 1.00 94.81 96 SER A N 1
ATOM 769 C CA . SER A 1 96 ? -12.735 4.519 7.461 1.00 94.81 96 SER A CA 1
ATOM 770 C C . SER A 1 96 ? -13.116 3.716 6.216 1.00 94.81 96 SER A C 1
ATOM 772 O O . SER A 1 96 ? -14.286 3.368 6.049 1.00 94.81 96 SER A O 1
ATOM 774 N N . TYR A 1 97 ? -12.137 3.338 5.387 1.00 95.06 97 TYR A N 1
ATOM 775 C CA . TYR A 1 97 ? -12.361 2.491 4.217 1.00 95.06 97 TYR A CA 1
ATOM 776 C C . TYR A 1 97 ? -12.925 1.119 4.608 1.00 95.06 97 TYR A C 1
ATOM 778 O O . TYR A 1 97 ? -13.957 0.711 4.077 1.00 95.06 97 TYR A O 1
ATOM 786 N N . CYS A 1 98 ? -12.323 0.434 5.585 1.00 94.00 98 CYS A N 1
ATOM 787 C CA . CYS A 1 98 ? -12.798 -0.877 6.039 1.00 94.00 98 CYS A CA 1
ATOM 788 C C . CYS A 1 98 ? -14.261 -0.835 6.500 1.00 94.00 98 CYS A C 1
ATOM 790 O O . CYS A 1 98 ? -15.070 -1.665 6.089 1.00 94.00 98 CYS A O 1
ATOM 792 N N . ARG A 1 99 ? -14.625 0.164 7.310 1.00 92.44 99 ARG A N 1
ATOM 793 C CA . ARG A 1 99 ? -15.988 0.304 7.841 1.00 92.44 99 ARG A CA 1
ATOM 794 C C . ARG A 1 99 ? -16.997 0.681 6.760 1.00 92.44 99 ARG A C 1
ATOM 796 O O . ARG A 1 99 ? -18.073 0.093 6.693 1.00 92.44 99 ARG A O 1
ATOM 803 N N . LYS A 1 100 ? -16.661 1.669 5.925 1.00 93.12 100 LYS A N 1
ATOM 804 C CA . LYS A 1 100 ? -17.600 2.276 4.965 1.00 93.12 100 LYS A CA 1
ATOM 805 C C . LYS A 1 100 ? -17.703 1.518 3.645 1.00 93.12 100 LYS A C 1
ATOM 807 O O . LYS A 1 100 ? -18.747 1.584 3.007 1.00 93.12 100 LYS A O 1
ATOM 812 N N . LYS A 1 101 ? -16.627 0.863 3.201 1.00 93.44 101 LYS A N 1
ATOM 813 C CA . LYS A 1 101 ? -16.551 0.200 1.887 1.00 93.44 101 LYS A CA 1
ATOM 814 C C . LYS A 1 101 ? -16.553 -1.318 1.981 1.00 93.44 101 LYS A C 1
ATOM 816 O O . LYS A 1 101 ? -17.132 -1.951 1.111 1.00 93.44 101 LYS A O 1
ATOM 821 N N . LEU A 1 102 ? -15.949 -1.885 3.026 1.00 92.50 102 LEU A N 1
ATOM 822 C CA . LEU A 1 102 ? -15.842 -3.340 3.189 1.00 92.50 102 LEU A CA 1
ATOM 823 C C . LEU A 1 102 ? -16.814 -3.918 4.228 1.00 92.50 102 LEU A C 1
ATOM 825 O O . LEU A 1 102 ? -16.880 -5.128 4.393 1.00 92.50 102 LEU A O 1
ATOM 829 N N . GLY A 1 103 ? -17.555 -3.076 4.959 1.00 88.06 103 GLY A N 1
ATOM 830 C CA . GLY A 1 103 ? -18.503 -3.528 5.985 1.00 88.06 103 GLY A CA 1
ATOM 831 C C . GLY A 1 103 ? -17.854 -4.143 7.235 1.00 88.06 103 GLY A C 1
ATOM 832 O O . GLY A 1 103 ? -18.548 -4.759 8.041 1.00 88.06 103 GLY A O 1
ATOM 833 N N . MET A 1 104 ? -16.545 -3.961 7.417 1.00 89.25 104 MET A N 1
ATOM 834 C CA . MET A 1 104 ? -15.770 -4.524 8.526 1.00 89.25 104 MET A CA 1
ATOM 835 C C . MET A 1 104 ? -15.848 -3.687 9.809 1.00 89.25 104 MET A C 1
ATOM 837 O O . MET A 1 104 ? -16.332 -2.554 9.816 1.00 89.25 104 MET A O 1
ATOM 841 N N . GLY A 1 105 ? -15.285 -4.218 10.901 1.00 80.88 105 GLY A N 1
ATOM 842 C CA . GLY A 1 105 ? -15.086 -3.475 12.151 1.00 80.88 105 GLY A CA 1
ATOM 843 C C . GLY A 1 105 ? -16.360 -3.285 12.976 1.00 80.88 105 GLY A C 1
ATOM 844 O O . GLY A 1 105 ? -16.422 -2.378 13.806 1.00 80.88 105 GLY A O 1
ATOM 845 N N . ARG A 1 106 ? -17.381 -4.116 12.743 1.00 68.12 106 ARG A N 1
ATOM 846 C CA . ARG A 1 106 ? -18.601 -4.155 13.553 1.00 68.12 106 ARG A CA 1
ATOM 847 C C . ARG A 1 106 ? -18.382 -5.087 14.744 1.00 68.12 106 ARG A C 1
ATOM 849 O O . ARG A 1 106 ? -18.038 -6.248 14.550 1.00 68.12 106 ARG A O 1
ATOM 856 N N . LYS A 1 107 ? -18.636 -4.608 15.964 1.00 55.41 107 LYS A N 1
ATOM 857 C CA . LYS A 1 107 ? -19.049 -5.513 17.045 1.00 55.41 107 LYS A CA 1
ATOM 858 C C . LYS A 1 107 ? -20.442 -6.013 16.662 1.00 55.41 107 LYS A C 1
ATOM 860 O O . LYS A 1 107 ? -21.313 -5.180 16.409 1.00 55.41 107 LYS A O 1
ATOM 865 N N . LYS A 1 108 ? -20.651 -7.331 16.569 1.00 57.03 108 LYS A N 1
ATOM 866 C CA . LYS A 1 108 ? -22.019 -7.864 16.658 1.00 57.03 108 LYS A CA 1
ATOM 867 C C .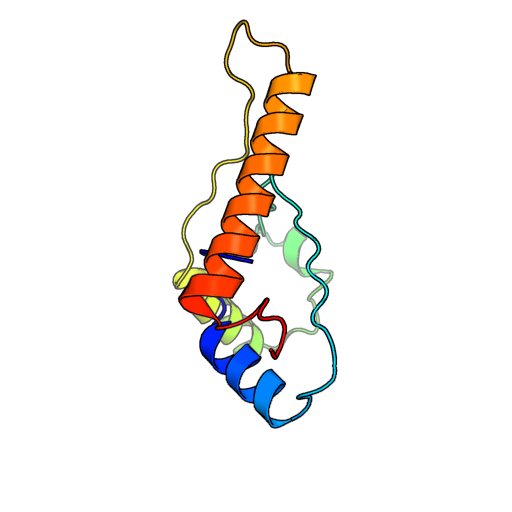 LYS A 1 108 ? -22.564 -7.393 18.020 1.00 57.03 108 LYS A C 1
ATOM 869 O O . LYS A 1 108 ? -21.842 -7.502 19.014 1.00 57.03 108 LYS A O 1
ATOM 874 N N . ALA A 1 109 ? -23.725 -6.738 18.005 1.00 46.72 109 ALA A N 1
ATOM 875 C CA . ALA A 1 109 ? -24.466 -6.386 19.215 1.00 46.72 109 ALA A CA 1
ATOM 876 C C . ALA A 1 109 ? -25.060 -7.651 19.838 1.00 46.72 109 ALA A C 1
ATOM 878 O O . ALA A 1 109 ? -25.373 -8.575 19.050 1.00 46.72 109 ALA A O 1
#

pLDDT: mean 92.31, std 7.63, range [46.72, 97.56]

Foldseek 3Di:
DAQALDPVQVVLVVCCVPPVPDDDDDDDDAQDDDDQPVVDPVSCPVVVPPDPVNVVVVVVSCVSGDDDDGDDADPPDDRVVSVVVVSVVSVVNVVCCCVPPRVDDDDDD

Sequence (109 aa):
MGEGCVDMGTLFKEWGERCPEIPVQIETISGFAREFPYLEKDFWPPYSTIRADDYSRFLALARKGKTLSPFSAPDGVDKKKAQQDYQLSELEKSFSYCRKKLGMGRKKA